Protein AF-A0A7Y4R5V4-F1 (afdb_monomer)

Sequence (139 aa):
DAVKNALKTSATEVKWEKHEAKGKAGKTHVRYVAVYTQEGVRVRSRFKEDGTAMSSSKYMGGQKLPAAIQTAATTKHPGAKLVIGEELTTKSGQVIYRVRLRNGGSKITILLDANGNEITRDKMTEEHKEGEEEEGDGN

Foldseek 3Di:
DLQVVLDDDPFPDWDKDWDWDQDPPRDIFIKIWTWGDDPNWTKIWIAGPNNHTQKMKTKDAQVPDPPQQNCLVCVVPPQWAWGMWIWMAGPVGFTKIWTWTDRDPDIDTFIAGPRSHTDDPVPDDPSRCVVPVPPPPPD

pLDDT: mean 87.4, std 13.05, range [26.38, 97.75]

Solvent-accessible surface area (backbone atoms only — not comparable to full-atom values): 7824 Å² total; per-residue (Å²): 109,60,42,69,70,52,60,87,70,88,58,86,63,68,49,79,44,82,45,79,46,76,45,81,96,75,43,74,47,56,37,35,34,41,36,31,55,55,98,91,28,50,33,39,41,32,23,39,76,82,21,49,70,38,25,37,37,43,48,42,50,25,89,72,46,57,67,55,45,47,50,40,52,38,70,76,37,70,89,37,44,65,55,36,25,31,45,36,32,28,68,88,65,53,53,37,34,42,38,34,31,32,49,86,93,44,78,45,78,49,38,23,39,84,80,27,49,78,49,54,80,83,74,47,52,67,56,50,52,73,57,52,80,79,70,71,80,83,124

Mean predicted aligned error: 5.77 Å

Radius of gyration: 15.93 Å; Cα contacts (8 Å, |Δi|>4): 268; chains: 1; bounding box: 36×38×41 Å

Nearest PDB structures (foldseek):
  4hbr-assembly4_D  TM=8.392E-01  e=2.419E-05  Bacteroides eggerthii DSM 20697
  3u1w-assembly2_C  TM=8.064E-01  e=1.739E-05  Parabacteroides distasonis ATCC 8503
  4k61-assembly2_B  TM=8.459E-01  e=8.577E-05  Bacteroides uniformis ATCC 8492
  4ipb-assembly2_B  TM=8.137E-01  e=8.577E-05  Bacteroides ovatus ATCC 8483
  5boi-assembly1_A  TM=3.129E-01  e=1.703E-01  Priestia megaterium QM B1551

Secondary structure (DSSP, 8-state):
-HHHHH-----S-EEEEEEEEE-GGGPEEEEEEEEEEETTEEEEEEEETT--EEEEEEEEEGGGS-HHHHHHHHHHSTTPEEEEEEEEEETT--EEEEEEEEETTEEEEEEEETTS-EE-GGGS-HHHHHHHTT-----

Structure (mmCIF, N/CA/C/O backbone):
data_AF-A0A7Y4R5V4-F1
#
_entry.id   AF-A0A7Y4R5V4-F1
#
loop_
_atom_site.group_PDB
_atom_site.id
_atom_site.type_symbol
_atom_site.label_atom_id
_atom_site.label_alt_id
_atom_site.label_comp_id
_atom_site.label_asym_id
_atom_site.label_entity_id
_atom_site.label_seq_id
_atom_site.pdbx_PDB_ins_code
_atom_site.Cartn_x
_atom_site.Cartn_y
_atom_site.Cartn_z
_atom_site.occupancy
_atom_site.B_iso_or_equiv
_atom_site.auth_seq_id
_atom_site.auth_comp_id
_atom_site.auth_asym_id
_atom_site.auth_atom_id
_atom_site.pdbx_PDB_model_num
ATOM 1 N N . ASP A 1 1 ? -13.283 -5.828 22.106 1.00 76.94 1 ASP A N 1
ATOM 2 C CA . ASP A 1 1 ? -12.301 -4.870 21.567 1.00 76.94 1 ASP A CA 1
ATOM 3 C C . ASP A 1 1 ? -12.820 -4.420 20.202 1.00 76.94 1 ASP A C 1
ATOM 5 O O . ASP A 1 1 ? -12.922 -5.252 19.304 1.00 76.94 1 ASP A O 1
ATOM 9 N N . ALA A 1 2 ? -13.310 -3.179 20.099 1.00 79.88 2 ALA A N 1
ATOM 10 C CA . ALA A 1 2 ? -14.055 -2.695 18.928 1.00 79.88 2 ALA A CA 1
ATOM 11 C C . ALA A 1 2 ? -13.227 -2.785 17.635 1.00 79.88 2 ALA A C 1
ATOM 13 O O . ALA A 1 2 ? -13.738 -3.210 16.601 1.00 79.88 2 ALA A O 1
ATOM 14 N N . VAL A 1 3 ? -11.926 -2.499 17.730 1.00 86.62 3 VAL A N 1
ATOM 15 C CA . VAL A 1 3 ? -10.976 -2.554 16.616 1.00 86.62 3 VAL A CA 1
ATOM 16 C C . VAL A 1 3 ? -10.780 -3.989 16.123 1.00 86.62 3 VAL A C 1
ATOM 18 O O . VAL A 1 3 ? -10.865 -4.254 14.924 1.00 86.62 3 VAL A O 1
ATOM 21 N N . LYS A 1 4 ? -10.583 -4.949 17.036 1.00 86.50 4 LYS A N 1
ATOM 22 C CA . LYS A 1 4 ? -10.408 -6.362 16.656 1.00 86.50 4 LYS A CA 1
ATOM 23 C C . LYS A 1 4 ? -11.655 -6.946 15.992 1.00 86.50 4 LYS A C 1
ATOM 25 O O . LYS A 1 4 ? -11.530 -7.727 15.056 1.00 86.50 4 LYS A O 1
ATOM 30 N N . ASN A 1 5 ? -12.842 -6.524 16.429 1.00 87.50 5 ASN A N 1
ATOM 31 C CA . ASN A 1 5 ? -14.122 -6.950 15.851 1.00 87.50 5 ASN A CA 1
ATOM 32 C C . ASN A 1 5 ? -14.423 -6.300 14.483 1.00 87.50 5 ASN A C 1
ATOM 34 O O . ASN A 1 5 ? -15.235 -6.825 13.707 1.00 87.50 5 ASN A O 1
ATOM 38 N N . ALA A 1 6 ? -13.792 -5.156 14.194 1.00 89.62 6 ALA A N 1
ATOM 39 C CA . ALA A 1 6 ? -13.933 -4.441 12.929 1.00 89.62 6 ALA A CA 1
ATOM 40 C C . ALA A 1 6 ? -13.170 -5.117 11.780 1.00 89.62 6 ALA A C 1
ATOM 42 O O . ALA A 1 6 ? -13.591 -5.017 10.627 1.00 89.62 6 ALA A O 1
ATOM 43 N N . LEU A 1 7 ? -12.088 -5.847 12.072 1.00 90.12 7 LEU A N 1
ATOM 44 C CA . LEU A 1 7 ? -11.342 -6.586 11.058 1.00 90.12 7 LEU A CA 1
ATOM 45 C C . LEU A 1 7 ? -12.185 -7.737 10.489 1.00 90.12 7 LEU A C 1
ATOM 47 O O . LEU A 1 7 ? -12.539 -8.683 11.190 1.00 90.12 7 LEU A O 1
ATOM 51 N N . LYS A 1 8 ? -12.478 -7.672 9.189 1.00 85.94 8 LYS A N 1
ATOM 52 C CA . LYS A 1 8 ? -13.151 -8.740 8.442 1.00 85.94 8 LYS A CA 1
ATOM 53 C C . LYS A 1 8 ? -12.116 -9.536 7.651 1.00 85.94 8 LYS A C 1
ATOM 55 O O . LYS A 1 8 ? -11.848 -9.232 6.496 1.00 85.94 8 LYS A O 1
ATOM 60 N N . THR A 1 9 ? -11.507 -10.529 8.294 1.00 85.94 9 THR A N 1
ATOM 61 C CA . THR A 1 9 ? -10.549 -11.445 7.659 1.00 85.94 9 THR A CA 1
ATOM 62 C C . THR A 1 9 ? -10.772 -12.873 8.139 1.00 85.94 9 THR A C 1
ATOM 64 O O . THR A 1 9 ? -11.209 -13.089 9.267 1.00 85.94 9 THR A O 1
ATOM 67 N N . SER A 1 10 ? -10.453 -13.848 7.290 1.00 85.31 10 SER A N 1
ATOM 68 C CA . SER A 1 10 ? -10.361 -15.262 7.669 1.00 85.31 10 SER A CA 1
ATOM 69 C C . SER A 1 10 ? -8.958 -15.654 8.149 1.00 85.31 10 SER A C 1
ATOM 71 O O . SER A 1 10 ? -8.723 -16.822 8.449 1.00 85.31 10 SER A O 1
ATOM 73 N N . ALA A 1 11 ? -8.006 -14.712 8.181 1.00 87.69 11 ALA A N 1
ATOM 74 C CA . ALA A 1 11 ? -6.651 -14.972 8.647 1.00 87.69 11 ALA A CA 1
ATOM 75 C C . ALA A 1 11 ? -6.639 -15.331 10.140 1.00 87.69 11 ALA A C 1
ATOM 77 O O . ALA A 1 11 ? -7.206 -14.624 10.971 1.00 87.69 11 ALA A O 1
ATOM 78 N N . THR A 1 12 ? -5.956 -16.423 10.474 1.00 80.62 12 THR A N 1
ATOM 79 C CA . THR A 1 12 ? -5.852 -16.940 11.845 1.00 80.62 12 THR A CA 1
ATOM 80 C C . THR A 1 12 ? -4.724 -16.284 12.640 1.00 80.62 12 THR A C 1
ATOM 82 O O . THR A 1 12 ? -4.794 -16.215 13.863 1.00 80.62 12 THR A O 1
ATOM 85 N N . GLU A 1 13 ? -3.701 -15.765 11.958 1.00 89.62 13 GLU A N 1
ATOM 86 C CA . GLU A 1 13 ? -2.546 -15.102 12.568 1.00 89.62 13 GLU A CA 1
ATOM 87 C C . GLU A 1 13 ? -2.557 -13.606 12.241 1.00 89.62 13 GLU A C 1
ATOM 89 O O . GLU A 1 13 ? -2.047 -13.158 11.211 1.00 89.62 13 GLU A O 1
ATOM 94 N N . 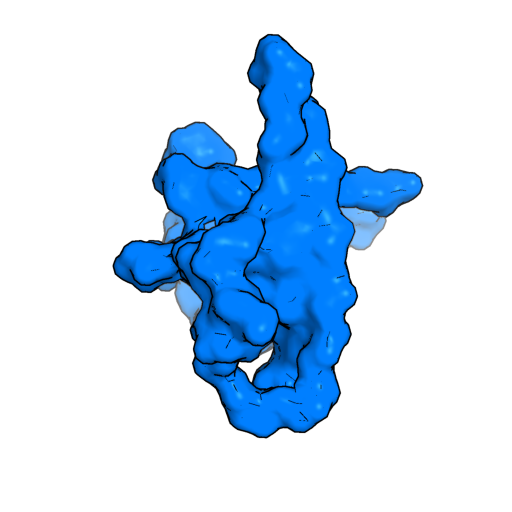VAL A 1 14 ? -3.170 -12.824 13.133 1.00 95.06 14 VAL A N 1
ATOM 95 C CA . VAL A 1 14 ? -3.224 -11.362 13.031 1.00 95.06 14 VAL A CA 1
ATOM 96 C C . VAL A 1 14 ? -2.333 -10.742 14.100 1.00 95.06 14 VAL A C 1
ATOM 98 O O . VAL A 1 14 ? -2.608 -10.845 15.297 1.00 95.06 14 VAL A O 1
ATOM 101 N N . LYS A 1 15 ? -1.288 -10.036 13.666 1.00 95.06 15 LYS A N 1
ATOM 102 C CA . LYS A 1 15 ? -0.469 -9.186 14.529 1.00 95.06 15 LYS A CA 1
ATOM 103 C C . LYS A 1 15 ? -1.067 -7.785 14.563 1.00 95.06 15 LYS A C 1
ATOM 105 O O . LYS A 1 15 ? -1.220 -7.151 13.525 1.00 95.06 15 LYS A O 1
ATOM 110 N N . TRP A 1 16 ? -1.356 -7.285 15.755 1.00 93.75 16 TRP A N 1
ATOM 111 C CA . TRP A 1 16 ? -1.828 -5.917 15.948 1.00 93.75 16 TRP A CA 1
ATOM 112 C C . TRP A 1 16 ? -0.673 -4.997 16.334 1.00 93.75 16 TRP A C 1
ATOM 114 O O . TRP A 1 16 ? 0.116 -5.321 17.219 1.00 93.75 16 TRP A O 1
ATOM 124 N N . GLU A 1 17 ? -0.589 -3.845 15.680 1.00 93.44 17 GLU A N 1
ATOM 125 C CA . GLU A 1 17 ? 0.354 -2.775 15.996 1.00 93.44 17 GLU A CA 1
ATOM 126 C C . GLU A 1 17 ? -0.438 -1.516 16.359 1.00 93.44 17 GLU A C 1
ATOM 128 O O . GLU A 1 17 ? -1.372 -1.143 15.646 1.00 93.44 17 GLU A O 1
ATOM 133 N N . LYS A 1 18 ? -0.087 -0.875 17.477 1.00 91.62 18 LYS A N 1
ATOM 134 C CA . LYS A 1 18 ? -0.636 0.423 17.879 1.00 91.62 18 LYS A CA 1
ATOM 135 C C . LYS A 1 18 ? 0.377 1.497 17.502 1.00 91.62 18 LYS A C 1
ATOM 137 O O . LYS A 1 18 ? 1.538 1.395 17.889 1.00 91.62 18 LYS A O 1
ATOM 142 N N . HIS A 1 19 ? -0.076 2.495 16.763 1.00 87.38 19 HIS A N 1
ATOM 143 C CA . HIS A 1 19 ? 0.715 3.638 16.329 1.00 87.38 19 HIS A CA 1
ATOM 144 C C . HIS A 1 19 ? 0.123 4.904 16.944 1.00 87.38 19 HIS A C 1
ATOM 146 O O . HIS A 1 19 ? -1.096 5.089 16.946 1.00 87.38 19 HIS A O 1
ATOM 152 N N . GLU A 1 20 ? 0.983 5.732 17.528 1.00 86.56 20 GLU A N 1
ATOM 153 C CA . GLU A 1 20 ? 0.600 6.983 18.176 1.00 86.56 20 GLU A CA 1
ATOM 154 C C . GLU A 1 20 ? 1.450 8.119 17.610 1.00 86.56 20 GLU A C 1
ATOM 156 O O . GLU A 1 20 ? 2.654 8.190 17.864 1.00 86.56 20 GLU A O 1
ATOM 161 N N . ALA A 1 21 ? 0.819 9.041 16.889 1.00 79.75 21 ALA A N 1
ATOM 162 C CA . ALA A 1 21 ? 1.475 10.242 16.393 1.00 79.75 21 ALA A CA 1
ATOM 163 C C . ALA A 1 21 ? 0.975 11.484 17.123 1.00 79.75 21 ALA A C 1
ATOM 165 O O . ALA A 1 21 ? -0.226 11.709 17.277 1.00 79.75 21 ALA A O 1
ATOM 166 N N . LYS A 1 22 ? 1.907 12.352 17.525 1.00 76.81 22 LYS A N 1
ATOM 167 C CA . LYS A 1 22 ? 1.578 13.703 17.988 1.00 76.81 22 LYS A CA 1
ATOM 168 C C . LYS A 1 22 ? 1.387 14.612 16.776 1.00 76.81 22 LYS A C 1
ATOM 170 O O . LYS A 1 22 ? 2.346 14.954 16.089 1.00 76.81 22 LYS A O 1
ATOM 175 N N . GLY A 1 23 ? 0.145 14.999 16.524 1.00 67.19 23 GLY A N 1
ATOM 176 C CA . GLY A 1 23 ? -0.234 15.981 15.519 1.00 67.19 23 GLY A CA 1
ATOM 177 C C . GLY A 1 23 ? 0.052 17.423 15.949 1.00 67.19 23 GLY A C 1
ATOM 178 O O . GLY A 1 23 ? 0.534 17.714 17.051 1.00 67.19 23 GLY A O 1
ATOM 179 N N . LYS A 1 24 ? -0.284 18.364 15.060 1.00 62.88 24 LYS A N 1
ATOM 180 C CA . LYS A 1 24 ? -0.183 19.806 15.336 1.00 62.88 24 LYS A CA 1
ATOM 181 C C . LYS A 1 24 ? -1.056 20.176 16.546 1.00 62.88 24 LYS A C 1
ATOM 183 O O . LYS A 1 24 ? -2.123 19.602 16.751 1.00 62.88 24 LYS A O 1
ATOM 188 N N . ALA A 1 25 ? -0.596 21.140 17.344 1.00 73.12 25 ALA A N 1
ATOM 189 C CA . ALA A 1 25 ? -1.230 21.565 18.600 1.00 73.12 25 ALA A CA 1
ATOM 190 C C . ALA A 1 25 ? -1.306 20.488 19.709 1.00 73.12 25 ALA A C 1
ATOM 192 O O . ALA A 1 25 ? -2.126 20.599 20.616 1.00 73.12 25 ALA A O 1
ATOM 193 N N . GLY A 1 26 ? -0.455 19.455 19.661 1.00 72.56 26 GLY A N 1
ATOM 194 C CA . GLY A 1 26 ? -0.324 18.475 20.748 1.00 72.56 26 GLY A CA 1
ATOM 195 C C . GLY A 1 26 ? -1.431 17.420 20.804 1.00 72.56 26 GLY A C 1
ATOM 196 O O . GLY A 1 26 ? -1.492 16.665 21.772 1.00 72.56 26 GLY A O 1
ATOM 197 N N . LYS A 1 27 ? -2.291 17.337 19.781 1.00 74.75 27 LYS A N 1
ATOM 198 C CA . LYS A 1 27 ? -3.290 16.267 19.671 1.00 74.75 27 LYS A CA 1
ATOM 199 C C . LYS A 1 27 ? -2.608 14.945 19.336 1.00 74.75 27 LYS A C 1
ATOM 201 O O . LYS A 1 27 ? -1.885 14.867 18.349 1.00 74.75 27 LYS A O 1
ATOM 206 N N . THR A 1 28 ? -2.860 13.906 20.123 1.00 80.31 28 THR A N 1
ATOM 207 C CA . THR A 1 28 ? -2.411 12.545 19.807 1.00 80.31 28 THR A CA 1
ATOM 208 C C . THR A 1 28 ? -3.421 11.872 18.885 1.00 80.31 28 THR A C 1
ATOM 210 O O . THR A 1 28 ? -4.615 11.848 19.179 1.00 80.31 28 THR A O 1
ATOM 213 N N . HIS A 1 29 ? -2.942 11.313 17.779 1.00 82.00 29 HIS A N 1
ATOM 214 C CA . HIS A 1 29 ? -3.704 10.453 16.885 1.00 82.00 29 HIS A CA 1
ATOM 215 C C . HIS A 1 29 ? -3.283 9.008 17.129 1.00 82.00 29 HIS A C 1
ATOM 217 O O . HIS A 1 29 ? -2.113 8.669 16.968 1.00 82.00 29 HIS A O 1
ATOM 223 N N . VAL A 1 30 ? -4.239 8.171 17.530 1.00 84.88 30 VAL A N 1
ATOM 224 C CA . VAL A 1 30 ? -4.033 6.734 17.722 1.00 84.88 30 VAL A CA 1
ATOM 225 C C . VAL A 1 30 ? -4.594 5.986 16.520 1.00 84.88 30 VAL A C 1
ATOM 227 O O . VAL A 1 30 ? -5.751 6.180 16.133 1.00 84.88 30 VAL A O 1
ATOM 230 N N . ARG A 1 31 ? -3.778 5.109 15.940 1.00 88.56 31 ARG A N 1
ATOM 231 C CA . ARG A 1 31 ? -4.153 4.213 14.846 1.00 88.56 31 ARG A CA 1
ATOM 232 C C . ARG A 1 31 ? -3.783 2.781 15.215 1.00 88.56 31 ARG A C 1
ATOM 234 O O . ARG A 1 31 ? -2.759 2.525 15.845 1.00 88.56 31 ARG A O 1
ATOM 241 N N . TYR A 1 32 ? -4.606 1.837 14.785 1.00 92.56 32 TYR A N 1
ATOM 242 C CA . TYR A 1 32 ? -4.328 0.412 14.904 1.00 92.56 32 TYR A CA 1
ATOM 243 C C . TYR A 1 32 ? -4.092 -0.185 13.526 1.00 92.56 32 TYR A C 1
ATOM 245 O O . TYR A 1 32 ? -4.824 0.101 12.580 1.00 92.56 32 TYR A O 1
ATOM 253 N N . VAL A 1 33 ? -3.087 -1.046 13.420 1.00 93.50 33 VAL A N 1
ATOM 254 C CA . VAL A 1 33 ? -2.745 -1.748 12.187 1.00 93.50 33 VAL A CA 1
ATOM 255 C C . VAL A 1 33 ? -2.823 -3.245 12.440 1.00 93.50 33 VAL A C 1
ATOM 257 O O . VAL A 1 33 ? -2.039 -3.798 13.209 1.00 93.50 33 VAL A O 1
ATOM 260 N N . ALA A 1 34 ? -3.768 -3.905 11.780 1.00 94.88 34 ALA A N 1
ATOM 261 C CA . ALA A 1 34 ? -3.802 -5.354 11.681 1.00 94.88 34 ALA A CA 1
ATOM 262 C C . ALA A 1 34 ? -2.865 -5.791 10.558 1.00 94.88 34 ALA A C 1
ATOM 264 O O . ALA A 1 34 ? -3.096 -5.467 9.395 1.00 94.88 34 ALA A O 1
ATOM 265 N N . VAL A 1 35 ? -1.827 -6.544 10.897 1.00 95.00 35 VAL A N 1
ATOM 266 C CA . VAL A 1 35 ? -0.893 -7.153 9.956 1.00 95.00 35 VAL A CA 1
ATOM 267 C C . VAL A 1 35 ? -1.165 -8.649 9.908 1.00 95.00 35 VAL A C 1
ATOM 269 O O . VAL A 1 35 ? -1.085 -9.329 10.929 1.00 95.00 35 VAL A O 1
ATOM 272 N N . TYR A 1 36 ? -1.468 -9.168 8.726 1.00 95.00 36 TYR A N 1
ATOM 273 C CA . TYR A 1 36 ? -1.772 -10.583 8.527 1.00 95.00 36 TYR A CA 1
ATOM 274 C C . TYR A 1 36 ? -1.380 -11.029 7.121 1.00 95.00 36 TYR A C 1
ATOM 276 O O . TYR A 1 36 ? -1.039 -10.215 6.259 1.00 95.00 36 TYR A O 1
ATOM 284 N N . THR A 1 37 ? -1.418 -12.337 6.896 1.00 93.00 37 THR A N 1
ATOM 285 C CA . THR A 1 37 ? -1.221 -12.928 5.574 1.00 93.00 37 THR A CA 1
ATOM 286 C C . THR A 1 37 ? -2.571 -13.354 5.019 1.00 93.00 37 THR A C 1
ATOM 288 O O . THR A 1 37 ? -3.304 -14.096 5.668 1.00 93.00 37 THR A O 1
ATOM 291 N N . GLN A 1 38 ? -2.890 -12.911 3.808 1.00 88.75 38 GLN A N 1
ATOM 292 C CA . GLN A 1 38 ? -4.063 -13.346 3.058 1.00 88.75 38 GLN A CA 1
ATOM 293 C C . GLN A 1 38 ? -3.596 -13.804 1.679 1.00 88.75 38 GLN A C 1
ATOM 295 O O . GLN A 1 38 ? -2.892 -13.069 0.988 1.00 88.75 38 GLN A O 1
ATOM 300 N N . GLU A 1 39 ? -3.926 -15.044 1.306 1.00 86.62 39 GLU A N 1
ATOM 301 C CA . GLU A 1 39 ? -3.523 -15.649 0.021 1.00 86.62 39 GLU A CA 1
ATOM 302 C C . GLU A 1 39 ? -1.997 -15.625 -0.221 1.00 86.62 39 GLU A C 1
ATOM 304 O O . GLU A 1 39 ? -1.520 -15.431 -1.338 1.00 86.62 39 GLU A O 1
ATOM 309 N N . GLY A 1 40 ? -1.200 -15.778 0.844 1.00 85.88 40 GLY A N 1
ATOM 310 C CA . GLY A 1 40 ? 0.267 -15.721 0.767 1.00 85.88 40 GLY A CA 1
ATOM 311 C C . GLY A 1 40 ? 0.836 -14.310 0.574 1.00 85.88 40 GLY A C 1
ATOM 312 O O . GLY A 1 40 ? 2.011 -14.156 0.241 1.00 85.88 40 GLY A O 1
ATOM 313 N N . VAL A 1 41 ? 0.016 -13.276 0.766 1.00 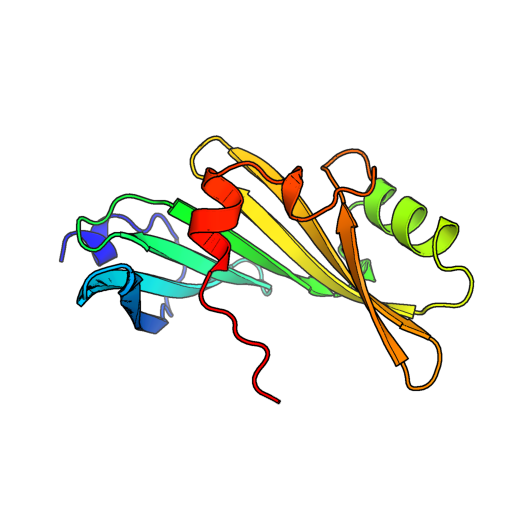90.56 41 VAL A N 1
ATOM 314 C CA . VAL A 1 41 ? 0.384 -11.870 0.596 1.00 90.56 41 VAL A CA 1
ATOM 315 C C . VAL A 1 41 ? 0.222 -11.137 1.923 1.00 90.56 41 VAL A C 1
ATOM 317 O O . VAL A 1 41 ? -0.780 -11.311 2.616 1.00 90.56 41 VAL A O 1
ATOM 320 N N . ARG A 1 42 ? 1.206 -10.311 2.296 1.00 93.00 42 ARG A N 1
ATOM 321 C CA . ARG A 1 42 ? 1.111 -9.498 3.514 1.00 93.00 42 ARG A CA 1
ATOM 322 C C . ARG A 1 42 ? 0.089 -8.389 3.297 1.00 93.00 42 ARG A C 1
ATOM 324 O O . ARG A 1 42 ? 0.239 -7.586 2.375 1.00 93.00 42 ARG A O 1
ATOM 331 N N . VAL A 1 43 ? -0.892 -8.320 4.185 1.00 94.62 43 VAL A N 1
ATOM 332 C CA . VAL A 1 43 ? -1.913 -7.276 4.228 1.00 94.62 43 VAL A CA 1
ATOM 333 C C . VAL A 1 43 ? -1.758 -6.468 5.512 1.00 94.62 43 VAL A C 1
ATOM 335 O O . VAL A 1 43 ? -1.444 -7.009 6.575 1.00 94.62 43 VAL A O 1
ATOM 338 N N . ARG A 1 44 ? -1.952 -5.155 5.404 1.00 94.75 44 ARG A N 1
ATOM 339 C CA . ARG A 1 44 ? -2.069 -4.232 6.531 1.00 94.75 44 ARG A CA 1
ATOM 340 C C . ARG A 1 44 ? -3.430 -3.557 6.464 1.00 94.75 44 ARG A C 1
ATOM 342 O O . ARG A 1 44 ? -3.671 -2.818 5.521 1.00 94.75 44 ARG A O 1
ATOM 349 N N . SER A 1 45 ? -4.301 -3.768 7.443 1.00 94.38 45 SER A N 1
ATOM 350 C CA . SER A 1 45 ? -5.571 -3.036 7.564 1.00 94.38 45 SER A CA 1
ATOM 351 C C . SER A 1 45 ? -5.459 -2.014 8.689 1.00 94.38 45 SER A C 1
ATOM 353 O O . SER A 1 45 ? -5.073 -2.364 9.802 1.00 94.38 45 SER A O 1
ATOM 355 N N . ARG A 1 46 ? -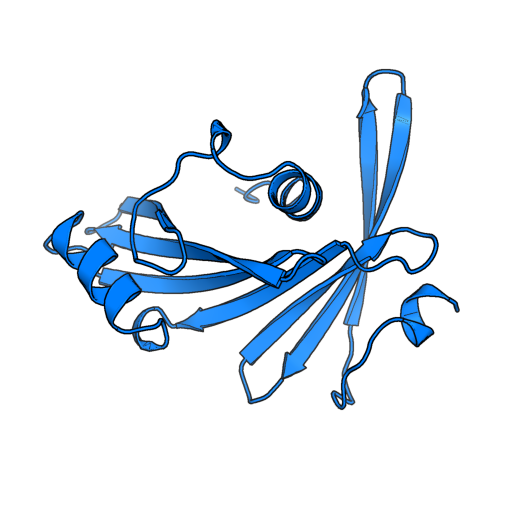5.764 -0.752 8.392 1.00 93.12 46 ARG A N 1
ATOM 356 C CA . ARG A 1 46 ? -5.605 0.387 9.298 1.00 93.12 46 ARG A CA 1
ATOM 357 C C . ARG A 1 46 ? -6.962 0.842 9.815 1.00 93.12 46 ARG A C 1
ATOM 359 O O . ARG A 1 46 ? -7.906 1.008 9.040 1.00 93.12 46 ARG A O 1
ATOM 366 N N . PHE A 1 47 ? -7.031 1.076 11.117 1.00 92.81 47 PHE A N 1
ATOM 367 C CA . PHE A 1 47 ? -8.238 1.463 11.832 1.00 92.81 47 PHE A CA 1
ATOM 368 C C . PHE A 1 47 ? -7.956 2.649 12.751 1.00 92.81 47 PHE A C 1
ATOM 370 O O . PHE A 1 47 ? -6.857 2.784 13.296 1.00 92.81 47 PHE A O 1
ATOM 377 N N . LYS A 1 48 ? -8.973 3.481 12.963 1.00 90.69 48 LYS A N 1
ATOM 378 C CA . LYS A 1 48 ? -8.997 4.448 14.064 1.00 90.69 48 LYS A CA 1
ATOM 379 C C . LYS A 1 48 ? -9.179 3.721 15.399 1.00 90.69 48 LYS A C 1
ATOM 381 O O . LYS A 1 48 ? -9.541 2.545 15.436 1.00 90.69 48 LYS A O 1
ATOM 386 N N . GLU A 1 49 ? -8.964 4.436 16.498 1.00 90.56 49 GLU A N 1
ATOM 387 C CA . GLU A 1 49 ? -9.166 3.912 17.855 1.00 90.56 49 GLU A CA 1
ATOM 388 C C . GLU A 1 49 ? -10.596 3.414 18.125 1.00 90.56 49 GLU A C 1
ATOM 390 O O . GLU A 1 49 ? -10.781 2.458 18.873 1.00 90.56 49 GLU A O 1
ATOM 395 N N . ASP A 1 50 ? -11.598 3.991 17.456 1.00 90.38 50 ASP A N 1
ATOM 396 C CA . ASP A 1 50 ? -13.003 3.573 17.549 1.00 90.38 50 ASP A CA 1
ATOM 397 C C . ASP A 1 50 ? -13.345 2.321 16.710 1.00 90.38 50 ASP A C 1
ATOM 399 O O . ASP A 1 50 ? -14.478 1.844 16.738 1.00 90.38 50 ASP A O 1
ATOM 403 N N . GLY A 1 51 ? -12.376 1.765 15.972 1.00 90.94 51 GLY A N 1
ATOM 404 C CA . GLY A 1 51 ? -12.571 0.632 15.066 1.00 90.94 51 GLY A CA 1
ATOM 405 C C . GLY A 1 51 ? -13.009 1.013 13.650 1.00 90.94 51 GLY A C 1
ATOM 406 O O . GLY 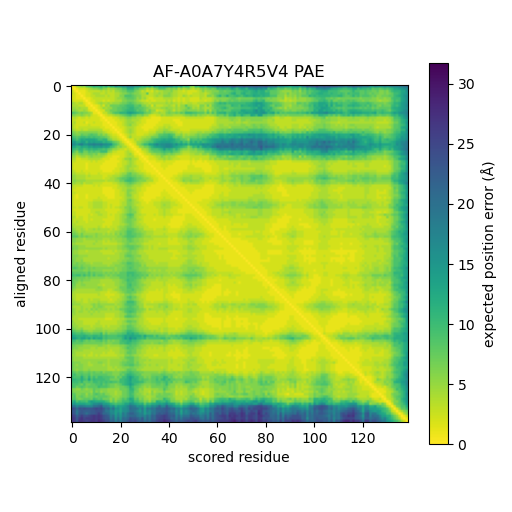A 1 51 ? -13.190 0.127 12.816 1.00 90.94 51 GLY A O 1
ATOM 407 N N . THR A 1 52 ? -13.136 2.302 13.326 1.00 91.44 52 THR A N 1
ATOM 408 C CA . THR A 1 52 ? -13.438 2.756 11.962 1.00 91.44 52 THR A CA 1
ATOM 409 C C . THR A 1 52 ? -12.308 2.373 11.009 1.00 91.44 52 THR A C 1
ATOM 411 O O . THR A 1 52 ? -11.158 2.773 11.209 1.00 91.44 52 THR A O 1
ATOM 414 N N . ALA A 1 53 ? -12.633 1.640 9.941 1.00 91.56 53 ALA A N 1
ATOM 415 C CA . ALA A 1 53 ? -11.686 1.311 8.880 1.00 91.56 53 ALA A CA 1
ATOM 416 C C . ALA A 1 53 ? -11.232 2.576 8.133 1.00 91.56 53 ALA A C 1
ATOM 418 O O . ALA A 1 53 ? -12.042 3.439 7.789 1.00 91.56 53 ALA A O 1
ATOM 419 N N . MET A 1 54 ? -9.930 2.679 7.879 1.00 90.56 54 MET A N 1
ATOM 420 C CA . MET A 1 54 ? -9.327 3.809 7.168 1.00 90.56 54 MET A CA 1
ATOM 421 C C . MET A 1 54 ? -8.844 3.392 5.786 1.00 90.56 54 MET A C 1
ATOM 423 O O . MET A 1 54 ? -9.274 3.941 4.773 1.00 90.56 54 MET A O 1
ATOM 427 N N . SER A 1 55 ? -7.958 2.403 5.754 1.00 91.69 55 SER A N 1
ATOM 428 C CA . SER A 1 55 ? -7.370 1.888 4.527 1.00 91.69 55 SER A CA 1
ATOM 429 C C . SER A 1 55 ? -6.841 0.476 4.730 1.00 91.69 55 SER A C 1
ATOM 431 O O . SER A 1 55 ? -6.648 0.011 5.857 1.00 91.69 55 SER A O 1
ATOM 433 N N . SER A 1 56 ? -6.563 -0.203 3.629 1.00 93.44 56 SER A N 1
ATOM 434 C CA . SER A 1 56 ? -5.768 -1.422 3.618 1.00 93.44 56 SER A CA 1
ATOM 435 C C . SER A 1 56 ? -4.638 -1.310 2.613 1.00 93.44 56 SER A C 1
ATOM 437 O O . SER A 1 56 ? -4.776 -0.618 1.608 1.00 93.44 56 SER A O 1
ATOM 439 N N . SER A 1 57 ? -3.534 -2.010 2.862 1.00 94.06 57 SER A N 1
ATOM 440 C CA . SER A 1 57 ? -2.516 -2.219 1.846 1.00 94.06 57 SER A CA 1
ATOM 441 C C . SER A 1 57 ? -2.107 -3.676 1.691 1.00 94.06 57 SER A C 1
ATOM 443 O O . SER A 1 57 ? -1.951 -4.398 2.678 1.00 94.06 57 SER A O 1
ATOM 445 N N . LYS A 1 58 ? -1.955 -4.114 0.438 1.00 94.94 58 LYS A N 1
ATOM 446 C CA . LYS A 1 58 ? -1.546 -5.470 0.051 1.00 94.94 58 LYS A CA 1
ATOM 447 C C . LYS A 1 58 ? -0.170 -5.397 -0.611 1.00 94.94 58 LYS A C 1
ATOM 449 O O . LYS A 1 58 ? -0.015 -4.764 -1.651 1.00 94.94 58 LYS A O 1
ATOM 454 N N . TYR A 1 59 ? 0.832 -6.042 -0.015 1.00 94.50 59 TYR A N 1
ATOM 455 C CA . TYR A 1 59 ? 2.220 -6.007 -0.492 1.00 94.50 59 TYR A CA 1
ATOM 456 C C . TYR A 1 59 ? 2.536 -7.205 -1.365 1.00 94.50 59 TYR A C 1
ATOM 458 O O . TYR A 1 59 ? 2.536 -8.334 -0.889 1.00 94.50 59 TYR A O 1
ATOM 466 N N . MET A 1 60 ? 2.923 -6.968 -2.607 1.00 94.12 60 MET A N 1
ATOM 467 C CA . MET A 1 60 ? 3.214 -8.011 -3.580 1.00 94.12 60 MET A CA 1
ATOM 468 C C . MET A 1 60 ? 4.561 -7.783 -4.271 1.00 94.12 60 MET A C 1
ATOM 470 O O . MET A 1 60 ? 5.125 -6.689 -4.258 1.00 94.12 60 MET A O 1
ATOM 474 N N . GLY A 1 61 ? 5.109 -8.833 -4.882 1.00 94.62 61 GLY A N 1
ATOM 475 C CA . GLY A 1 61 ? 6.252 -8.668 -5.780 1.00 94.62 61 GLY A CA 1
ATOM 476 C C . GLY A 1 61 ? 5.840 -7.842 -6.997 1.00 94.62 61 GLY A C 1
ATOM 477 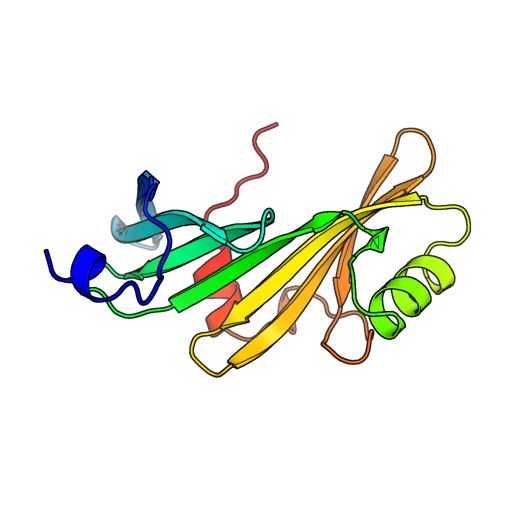O O . GLY A 1 61 ? 4.705 -7.955 -7.450 1.00 94.62 61 GLY A O 1
ATOM 478 N N . GLY A 1 62 ? 6.753 -7.045 -7.556 1.00 92.25 62 GLY A N 1
ATOM 479 C CA . GLY A 1 62 ? 6.431 -6.165 -8.689 1.00 92.25 62 GLY A CA 1
ATOM 480 C C . GLY A 1 62 ? 5.806 -6.882 -9.900 1.00 92.25 62 GLY A C 1
ATOM 481 O O . GLY A 1 62 ? 4.941 -6.328 -10.562 1.00 92.25 62 GLY A O 1
ATOM 482 N N . GLN A 1 63 ? 6.168 -8.149 -10.124 1.00 92.00 63 GLN A N 1
ATOM 483 C CA . GLN A 1 63 ? 5.617 -9.011 -11.185 1.00 92.00 63 GLN A CA 1
ATOM 484 C C . GLN A 1 63 ? 4.159 -9.453 -10.945 1.00 92.00 63 GLN A C 1
ATOM 486 O O . GLN A 1 63 ? 3.521 -9.988 -11.845 1.00 92.00 63 GLN A O 1
ATOM 491 N N . LYS A 1 64 ? 3.633 -9.269 -9.727 1.00 94.38 64 LYS A N 1
ATOM 492 C CA . LYS A 1 64 ? 2.247 -9.593 -9.351 1.00 94.38 64 LYS A CA 1
ATOM 493 C C . LYS A 1 64 ? 1.305 -8.386 -9.435 1.00 94.38 64 LYS A C 1
ATOM 495 O O . LYS A 1 64 ? 0.124 -8.533 -9.141 1.00 94.38 64 LYS A O 1
ATOM 500 N N . LEU A 1 65 ? 1.815 -7.207 -9.798 1.00 95.00 65 LEU A N 1
ATOM 501 C CA . LEU A 1 65 ? 0.983 -6.028 -10.040 1.00 95.00 65 LEU A CA 1
ATOM 502 C C . LEU A 1 65 ? 0.083 -6.235 -11.272 1.00 95.00 65 LEU A C 1
ATOM 504 O O . LEU A 1 65 ? 0.431 -7.033 -12.146 1.00 95.00 65 LEU A O 1
ATOM 508 N N . PRO A 1 66 ? -1.031 -5.498 -11.410 1.00 96.25 66 PRO A N 1
ATOM 509 C CA . PRO A 1 66 ? -1.825 -5.538 -12.634 1.00 96.25 66 PRO A CA 1
ATOM 510 C C . PRO A 1 66 ? -0.992 -5.153 -13.865 1.00 96.25 66 PRO A C 1
ATOM 512 O O . PRO A 1 66 ? -0.108 -4.298 -13.782 1.00 96.25 66 PRO A O 1
ATOM 515 N N . ALA A 1 67 ? -1.291 -5.756 -15.019 1.00 95.69 67 ALA A N 1
ATOM 516 C CA . ALA A 1 67 ? -0.511 -5.565 -16.245 1.00 95.69 67 ALA A CA 1
ATOM 517 C C . ALA A 1 67 ? -0.372 -4.083 -16.637 1.00 95.69 67 ALA A C 1
ATOM 519 O O . ALA A 1 67 ? 0.731 -3.637 -16.937 1.00 95.69 67 ALA A O 1
ATOM 520 N N . ALA A 1 68 ?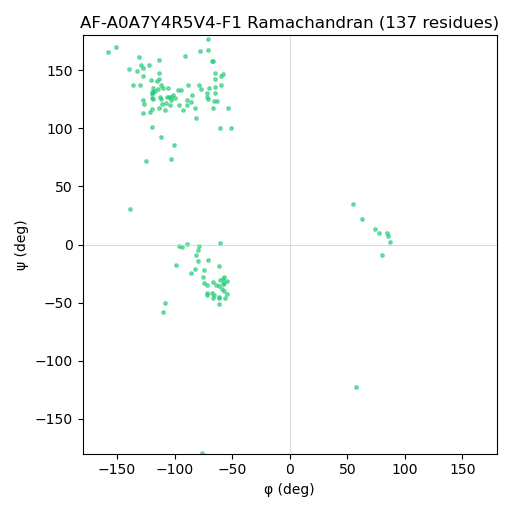 -1.452 -3.298 -16.533 1.00 96.06 68 ALA A N 1
ATOM 521 C CA . ALA A 1 68 ? -1.434 -1.860 -16.813 1.00 96.06 68 ALA A CA 1
ATOM 522 C C . ALA A 1 68 ? -0.413 -1.097 -15.947 1.00 96.06 68 ALA A C 1
ATOM 524 O O . ALA A 1 68 ? 0.309 -0.236 -16.444 1.00 96.06 68 ALA A O 1
ATOM 525 N N . ILE A 1 69 ? -0.293 -1.466 -14.669 1.00 97.75 69 ILE A N 1
ATOM 526 C CA . ILE A 1 69 ? 0.644 -0.859 -13.717 1.00 97.75 69 ILE A CA 1
ATOM 527 C C . ILE A 1 69 ? 2.082 -1.268 -14.042 1.00 97.75 69 ILE A C 1
ATOM 529 O O . ILE A 1 69 ? 2.986 -0.432 -14.015 1.00 97.75 69 ILE A O 1
ATOM 533 N N . GLN A 1 70 ? 2.302 -2.540 -14.395 1.00 96.62 70 GLN A N 1
ATOM 534 C CA . GLN A 1 70 ? 3.617 -3.022 -14.827 1.00 96.62 70 GLN A CA 1
ATOM 535 C C . GLN A 1 70 ? 4.088 -2.300 -16.096 1.00 96.62 70 GLN A C 1
ATOM 537 O O . GLN A 1 70 ? 5.227 -1.828 -16.153 1.00 96.62 70 GLN A O 1
ATOM 542 N N . THR A 1 71 ? 3.208 -2.166 -17.091 1.00 95.81 71 THR A N 1
ATOM 543 C CA . THR A 1 71 ? 3.485 -1.432 -18.329 1.00 95.81 71 THR A CA 1
ATOM 544 C C . THR A 1 71 ? 3.774 0.034 -18.034 1.00 95.81 71 THR A C 1
ATOM 546 O O . THR A 1 71 ? 4.833 0.522 -18.412 1.00 95.81 71 THR A O 1
ATOM 549 N N . ALA A 1 72 ? 2.913 0.725 -17.284 1.00 96.94 72 ALA A N 1
ATOM 550 C CA . ALA A 1 72 ? 3.124 2.131 -16.947 1.00 96.94 72 ALA A CA 1
ATOM 551 C C . ALA A 1 72 ? 4.473 2.374 -16.249 1.00 96.94 72 ALA A C 1
ATOM 553 O O . ALA A 1 72 ? 5.220 3.279 -16.627 1.00 96.94 72 ALA A O 1
ATOM 554 N N . ALA A 1 73 ? 4.817 1.536 -15.267 1.00 95.75 73 ALA A N 1
ATOM 555 C CA . ALA A 1 73 ? 6.064 1.651 -14.520 1.00 95.75 73 ALA A CA 1
ATOM 556 C C . ALA A 1 73 ? 7.305 1.397 -15.398 1.00 95.75 73 ALA A C 1
ATOM 558 O O . ALA A 1 73 ? 8.282 2.143 -15.309 1.00 95.75 73 ALA A O 1
ATOM 559 N N . THR A 1 74 ? 7.271 0.377 -16.263 1.00 94.00 74 THR A N 1
ATOM 560 C CA . THR A 1 74 ? 8.399 0.042 -17.156 1.00 94.00 74 THR A CA 1
ATOM 561 C C . THR A 1 74 ? 8.551 1.015 -18.322 1.00 94.00 74 THR A C 1
ATOM 563 O O . THR A 1 74 ? 9.677 1.303 -18.718 1.00 94.00 74 THR A O 1
ATOM 566 N N . THR A 1 75 ? 7.455 1.574 -18.841 1.00 95.62 75 THR A N 1
ATOM 567 C CA . THR A 1 75 ? 7.492 2.617 -19.876 1.00 95.62 75 THR A CA 1
ATOM 568 C C . THR A 1 75 ? 8.069 3.924 -19.337 1.00 95.62 75 THR A C 1
ATOM 570 O O . THR A 1 75 ? 8.871 4.558 -20.017 1.00 95.62 75 THR A O 1
ATOM 573 N N . LYS A 1 76 ? 7.699 4.328 -18.114 1.00 94.12 76 LYS A N 1
ATOM 574 C CA . LYS A 1 76 ? 8.223 5.550 -17.478 1.00 94.12 76 LYS A CA 1
ATOM 575 C C . LYS A 1 76 ? 9.679 5.416 -17.038 1.00 94.12 76 LYS A C 1
ATOM 577 O O . LYS A 1 76 ? 10.432 6.385 -17.101 1.00 94.12 76 LYS A O 1
ATOM 582 N N . HIS A 1 77 ? 10.077 4.225 -16.598 1.00 93.56 77 HIS A N 1
ATOM 583 C CA . HIS A 1 77 ? 11.432 3.942 -16.132 1.00 93.56 77 HIS A CA 1
ATOM 584 C C . HIS A 1 77 ? 12.032 2.757 -16.898 1.00 93.56 77 HIS A C 1
ATOM 586 O O . HIS A 1 77 ? 12.195 1.669 -16.331 1.00 93.56 77 HIS A O 1
ATOM 592 N N . PRO A 1 78 ? 12.376 2.947 -18.185 1.00 94.06 78 PRO A N 1
ATOM 593 C CA . PRO A 1 78 ? 12.962 1.886 -18.992 1.00 94.06 78 PRO A CA 1
ATOM 594 C C . PRO A 1 78 ? 14.278 1.405 -18.371 1.00 94.06 78 PRO A C 1
ATOM 596 O O . PRO A 1 78 ? 15.091 2.194 -17.891 1.00 94.06 78 PRO A O 1
ATOM 599 N N . GLY A 1 79 ? 14.473 0.085 -18.345 1.00 91.50 79 GLY A N 1
ATOM 600 C CA . GLY A 1 79 ? 15.641 -0.555 -17.729 1.00 91.50 79 GLY A CA 1
ATOM 601 C C . GLY A 1 79 ? 15.569 -0.707 -16.204 1.00 91.50 79 GLY A C 1
ATOM 602 O O . GLY A 1 79 ? 16.384 -1.431 -15.631 1.00 91.50 79 GLY A O 1
ATOM 603 N N . ALA A 1 80 ? 14.584 -0.104 -15.532 1.00 95.12 80 ALA A N 1
ATOM 604 C CA . ALA A 1 80 ? 14.381 -0.318 -14.106 1.00 95.12 80 ALA A CA 1
ATOM 605 C C . ALA A 1 80 ? 13.660 -1.651 -13.839 1.00 95.12 80 ALA A C 1
ATOM 607 O O . ALA A 1 80 ? 12.673 -2.007 -14.483 1.00 95.12 80 ALA A O 1
ATOM 608 N N . LYS A 1 81 ? 14.125 -2.390 -12.830 1.00 95.00 81 LYS A N 1
ATOM 609 C CA . LYS A 1 81 ? 13.499 -3.628 -12.363 1.00 95.00 81 LYS A CA 1
ATOM 610 C C . LYS A 1 81 ? 12.397 -3.309 -11.360 1.00 95.00 81 LYS A C 1
ATOM 612 O O . LYS A 1 81 ? 12.682 -2.751 -10.301 1.00 95.00 81 LYS A O 1
ATOM 617 N N . LEU A 1 82 ? 11.165 -3.736 -11.628 1.00 95.56 82 LEU A N 1
ATOM 618 C CA . LEU A 1 82 ? 10.098 -3.708 -10.626 1.00 95.56 82 LEU A CA 1
ATOM 619 C C . LEU A 1 82 ? 10.432 -4.688 -9.496 1.00 95.56 82 LEU A C 1
ATOM 621 O O . LEU A 1 82 ? 10.641 -5.878 -9.742 1.00 95.56 82 LEU A O 1
ATOM 625 N N . VAL A 1 83 ? 10.479 -4.193 -8.257 1.00 95.38 83 VAL A N 1
ATOM 626 C CA . VAL A 1 83 ? 10.823 -5.014 -7.087 1.00 95.38 83 VAL A CA 1
ATOM 627 C C . VAL A 1 83 ? 9.619 -5.274 -6.194 1.00 95.38 83 VAL A C 1
ATOM 629 O O . VAL A 1 83 ? 9.342 -6.427 -5.871 1.00 95.38 83 VAL A O 1
ATOM 632 N N . ILE A 1 84 ? 8.875 -4.232 -5.826 1.00 94.94 84 ILE A N 1
ATOM 633 C CA . ILE A 1 84 ? 7.762 -4.320 -4.875 1.00 94.94 84 ILE A CA 1
ATOM 634 C C . ILE A 1 84 ? 6.592 -3.508 -5.421 1.00 94.94 84 ILE A C 1
ATOM 636 O O . ILE A 1 84 ? 6.783 -2.397 -5.912 1.00 94.94 84 ILE A O 1
ATOM 640 N N . GLY A 1 85 ? 5.398 -4.073 -5.310 1.00 95.69 85 GLY A N 1
ATOM 641 C CA . GLY A 1 85 ? 4.134 -3.377 -5.469 1.00 95.69 85 GLY A CA 1
ATOM 642 C C . GLY A 1 85 ? 3.384 -3.345 -4.144 1.00 95.69 85 GLY A C 1
ATOM 643 O O . GLY A 1 85 ? 3.401 -4.314 -3.388 1.00 95.69 85 GLY A O 1
ATOM 644 N N . GLU A 1 86 ? 2.721 -2.239 -3.868 1.00 96.00 86 GLU A N 1
ATOM 645 C CA . GLU A 1 86 ? 1.757 -2.111 -2.786 1.00 96.00 86 GLU A CA 1
ATOM 646 C C . GLU A 1 86 ? 0.465 -1.569 -3.398 1.00 96.00 86 GLU A C 1
ATOM 648 O O . GLU A 1 86 ? 0.474 -0.513 -4.024 1.00 96.00 86 GLU A O 1
ATOM 653 N N . GLU A 1 87 ? -0.625 -2.318 -3.266 1.00 95.81 87 GLU A N 1
ATOM 654 C CA . GLU A 1 87 ? -1.969 -1.832 -3.581 1.00 95.81 87 GLU A CA 1
ATOM 655 C C . GLU A 1 87 ? -2.531 -1.201 -2.314 1.00 95.81 87 GLU A C 1
ATOM 657 O O . GLU A 1 87 ? -2.612 -1.883 -1.292 1.00 95.81 87 GLU A O 1
ATOM 662 N N . LEU A 1 88 ? -2.869 0.084 -2.364 1.00 93.94 88 LEU A N 1
ATOM 663 C CA . LEU A 1 88 ? -3.491 0.811 -1.268 1.00 93.94 88 LEU A CA 1
ATOM 664 C C . LEU A 1 88 ? -4.953 1.053 -1.620 1.00 93.94 88 LEU A C 1
ATOM 666 O O . LEU A 1 88 ? -5.251 1.614 -2.671 1.00 93.94 88 LEU A O 1
ATOM 670 N N . THR A 1 89 ? -5.847 0.656 -0.722 1.00 93.81 89 THR A N 1
ATOM 671 C CA . THR A 1 89 ? -7.293 0.827 -0.866 1.00 93.81 89 THR A CA 1
ATOM 672 C C . THR A 1 89 ? -7.811 1.679 0.281 1.00 93.81 89 THR A C 1
ATOM 674 O O . THR A 1 89 ? -7.567 1.362 1.448 1.00 93.81 89 THR A O 1
ATOM 677 N N . THR A 1 90 ? -8.528 2.757 -0.018 1.00 90.94 90 THR A N 1
ATOM 678 C CA . THR A 1 90 ? -9.215 3.572 0.996 1.00 90.94 90 THR A CA 1
ATOM 679 C C . THR A 1 90 ? -10.510 2.907 1.453 1.00 90.94 90 THR A C 1
ATOM 681 O O . THR A 1 90 ? -11.039 2.010 0.796 1.00 90.94 90 THR A O 1
ATOM 684 N N . LYS A 1 91 ? -11.093 3.389 2.554 1.00 87.12 91 LYS A N 1
ATOM 685 C CA . LYS A 1 91 ? -12.441 2.982 2.992 1.00 87.12 91 LYS A CA 1
ATOM 686 C C . LYS A 1 91 ? -13.532 3.225 1.933 1.00 87.12 91 LYS A C 1
ATOM 688 O O . LYS A 1 91 ? -14.519 2.499 1.921 1.00 87.12 91 LYS A O 1
ATOM 693 N N . SER A 1 92 ? -13.360 4.218 1.053 1.00 88.81 92 SER A N 1
ATOM 694 C CA . SER A 1 92 ? -14.262 4.501 -0.074 1.00 88.81 92 SER A CA 1
ATOM 695 C C . SER A 1 92 ? -14.048 3.581 -1.283 1.00 88.81 92 SER A C 1
ATOM 697 O O . SER A 1 92 ? -14.813 3.652 -2.242 1.00 88.81 92 SER A O 1
ATOM 699 N N . GLY A 1 93 ? -13.036 2.707 -1.245 1.00 89.31 93 GLY A N 1
ATOM 700 C CA . GLY A 1 93 ? -12.716 1.767 -2.320 1.00 89.31 93 GLY A CA 1
ATOM 701 C C . GLY A 1 93 ? -11.826 2.347 -3.419 1.00 89.31 93 GLY A C 1
ATOM 702 O O . GLY A 1 93 ? -11.603 1.686 -4.431 1.00 89.31 93 GLY A O 1
ATOM 703 N N . GLN A 1 94 ? -11.296 3.560 -3.245 1.00 90.94 94 GLN A N 1
ATOM 704 C CA . GLN A 1 94 ? -10.331 4.116 -4.184 1.00 90.94 94 GLN A CA 1
ATOM 705 C C . GLN A 1 94 ? -9.004 3.364 -4.066 1.00 90.94 94 GLN A C 1
ATOM 707 O O . GLN A 1 94 ? -8.527 3.116 -2.958 1.00 90.94 94 GLN A O 1
ATOM 712 N N . VAL A 1 95 ? -8.420 3.019 -5.215 1.00 94.44 95 VAL A N 1
ATOM 713 C CA . VAL A 1 95 ? -7.176 2.254 -5.303 1.00 94.44 95 VAL A CA 1
ATOM 714 C C . VAL A 1 95 ? -6.067 3.096 -5.914 1.00 94.44 95 VAL A C 1
ATOM 716 O O . VAL A 1 95 ? -6.251 3.717 -6.965 1.00 9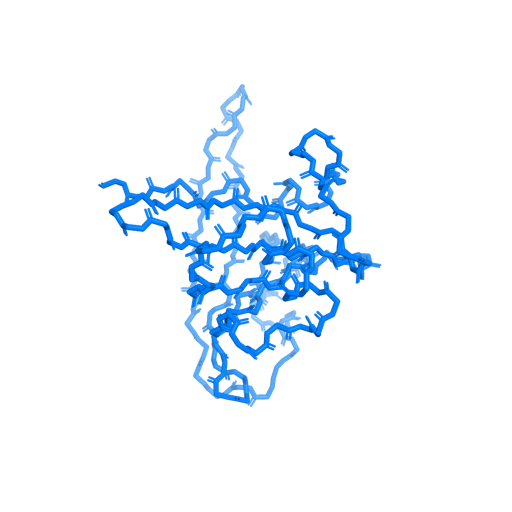4.44 95 VAL A O 1
ATOM 719 N N . ILE A 1 96 ? -4.899 3.049 -5.283 1.00 95.38 96 ILE A N 1
ATOM 720 C CA . ILE A 1 96 ? -3.632 3.490 -5.866 1.00 95.38 96 ILE A CA 1
ATOM 721 C C . ILE A 1 96 ? -2.585 2.393 -5.696 1.00 95.38 96 ILE A C 1
ATOM 723 O O . ILE A 1 96 ? -2.621 1.597 -4.757 1.00 95.38 96 ILE A O 1
ATOM 727 N N . TYR A 1 97 ? -1.607 2.392 -6.586 1.00 95.94 97 TYR A N 1
ATOM 728 C CA . TYR 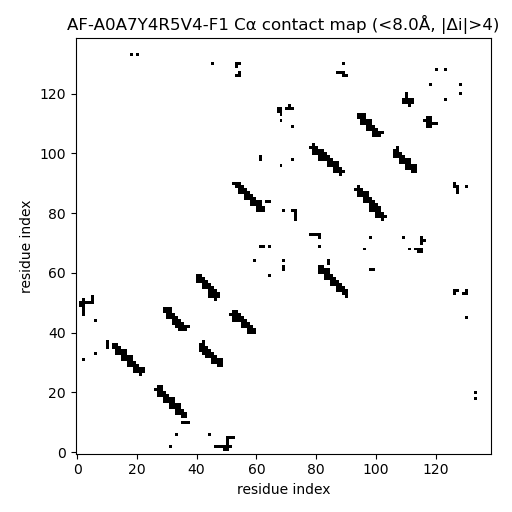A 1 97 ? -0.472 1.493 -6.551 1.00 95.94 97 TYR A CA 1
ATOM 729 C C . TYR A 1 97 ? 0.790 2.270 -6.228 1.00 95.94 97 TYR A C 1
ATOM 731 O O . TYR A 1 97 ? 1.206 3.146 -6.983 1.00 95.94 97 TYR A O 1
ATOM 739 N N . ARG A 1 98 ? 1.454 1.903 -5.138 1.00 95.56 98 ARG A N 1
ATOM 740 C CA . ARG A 1 98 ? 2.818 2.339 -4.868 1.00 95.56 98 ARG A CA 1
ATOM 741 C C . ARG A 1 98 ? 3.780 1.298 -5.415 1.00 95.56 98 ARG A C 1
ATOM 743 O O . ARG A 1 98 ? 3.823 0.158 -4.954 1.00 95.56 98 ARG A O 1
ATOM 750 N N . VAL A 1 99 ? 4.571 1.693 -6.403 1.00 96.75 99 VAL A N 1
ATOM 751 C CA . VAL A 1 99 ? 5.508 0.804 -7.090 1.00 96.75 99 VAL A CA 1
ATOM 752 C C . VAL A 1 99 ? 6.926 1.215 -6.747 1.00 96.75 99 VAL A C 1
ATOM 754 O O . VAL A 1 99 ? 7.318 2.362 -6.943 1.00 96.75 99 VAL A O 1
ATOM 757 N N . ARG A 1 100 ? 7.711 0.260 -6.250 1.00 96.25 100 ARG A N 1
ATOM 758 C CA . ARG A 1 100 ? 9.146 0.424 -6.030 1.00 96.25 100 ARG A CA 1
ATOM 759 C C . ARG A 1 100 ? 9.901 -0.286 -7.143 1.00 96.25 100 ARG A C 1
ATOM 761 O O . ARG A 1 100 ? 9.733 -1.492 -7.355 1.00 96.25 100 ARG A O 1
ATOM 768 N N . LEU A 1 101 ? 10.765 0.457 -7.818 1.00 96.12 101 LEU A N 1
ATOM 769 C CA . LEU A 1 101 ? 11.679 -0.024 -8.841 1.00 96.12 101 LEU A CA 1
ATOM 770 C C . LEU A 1 101 ? 13.129 0.117 -8.370 1.00 96.12 101 LEU A C 1
ATOM 772 O O . LEU A 1 101 ? 13.447 0.917 -7.487 1.00 96.12 101 LEU A O 1
ATOM 776 N N . ARG A 1 102 ? 14.024 -0.658 -8.979 1.00 95.12 102 ARG A N 1
ATOM 777 C CA . ARG A 1 102 ? 15.472 -0.477 -8.872 1.00 95.12 102 ARG A CA 1
ATOM 778 C C . ARG A 1 102 ? 16.069 -0.208 -10.240 1.00 95.12 102 ARG A C 1
ATOM 780 O O . ARG A 1 102 ? 15.853 -0.995 -11.156 1.00 95.12 102 ARG A O 1
ATOM 787 N N . ASN A 1 103 ? 16.861 0.848 -10.348 1.00 93.00 103 ASN A N 1
ATOM 788 C CA . ASN A 1 103 ? 17.691 1.113 -11.516 1.00 93.00 103 ASN A CA 1
ATOM 789 C C . ASN A 1 103 ? 19.154 1.148 -11.059 1.00 93.00 103 ASN A C 1
ATOM 791 O O . ASN A 1 103 ? 19.584 2.100 -10.406 1.00 93.00 103 ASN A O 1
ATOM 795 N N . GLY A 1 104 ? 19.880 0.053 -11.291 1.00 89.88 104 GLY A N 1
ATOM 796 C CA . GLY A 1 104 ? 21.187 -0.168 -10.670 1.00 89.88 104 GLY A CA 1
ATOM 797 C C . GLY A 1 104 ? 21.104 -0.134 -9.136 1.00 89.88 104 GLY A C 1
ATOM 798 O O . GLY A 1 104 ? 20.345 -0.894 -8.529 1.00 89.88 104 GLY A O 1
ATOM 799 N N . GLY A 1 105 ? 21.883 0.756 -8.512 1.00 89.69 105 GLY A N 1
ATOM 800 C CA . GLY A 1 105 ? 21.893 0.970 -7.059 1.00 89.69 105 GLY A CA 1
ATOM 801 C C . GLY A 1 105 ? 20.750 1.845 -6.526 1.00 89.69 105 GLY A C 1
ATOM 802 O O . GLY A 1 105 ? 20.501 1.849 -5.322 1.00 89.69 105 GLY A O 1
ATOM 803 N N . SER A 1 106 ? 20.032 2.557 -7.399 1.00 92.44 106 SER A N 1
ATOM 804 C CA . SER A 1 106 ? 19.017 3.535 -6.998 1.00 92.44 106 SER A CA 1
ATOM 805 C C . SER A 1 106 ? 17.643 2.891 -6.825 1.00 92.44 106 SER A C 1
ATOM 807 O O . SER A 1 106 ? 17.210 2.086 -7.654 1.00 92.44 106 SER A O 1
ATOM 809 N N . LYS A 1 107 ? 16.929 3.277 -5.761 1.00 94.00 107 LYS A N 1
ATOM 810 C CA . LYS A 1 107 ? 15.514 2.938 -5.552 1.00 94.00 107 LYS A CA 1
ATOM 811 C C . LYS A 1 107 ? 14.646 4.080 -6.073 1.00 94.00 107 LYS A C 1
ATOM 813 O O . LYS A 1 107 ? 14.901 5.235 -5.754 1.00 94.00 107 LYS A O 1
ATOM 818 N N . ILE A 1 108 ? 13.618 3.742 -6.838 1.00 94.38 108 ILE A N 1
ATOM 819 C CA . ILE A 1 108 ? 12.622 4.683 -7.355 1.00 94.38 108 ILE A CA 1
ATOM 820 C C . ILE A 1 108 ? 11.273 4.254 -6.789 1.00 94.38 108 ILE A C 1
ATOM 822 O O . ILE A 1 108 ? 10.936 3.074 -6.870 1.00 94.38 108 ILE A O 1
ATOM 826 N N . THR A 1 109 ? 10.511 5.186 -6.226 1.00 94.50 109 THR A N 1
ATOM 827 C CA . THR A 1 109 ? 9.133 4.941 -5.785 1.00 94.50 109 THR A CA 1
ATOM 828 C C . THR A 1 109 ? 8.211 5.854 -6.574 1.00 94.50 109 THR A C 1
ATOM 830 O O . THR A 1 109 ? 8.405 7.065 -6.555 1.00 94.50 109 THR A O 1
ATOM 833 N N . ILE A 1 110 ? 7.213 5.276 -7.234 1.00 94.88 110 ILE A N 1
ATOM 834 C CA . ILE A 1 110 ? 6.163 6.010 -7.947 1.00 94.88 110 ILE A CA 1
ATOM 835 C C . ILE A 1 110 ? 4.790 5.625 -7.403 1.00 94.88 110 ILE A C 1
ATOM 837 O O . ILE A 1 110 ? 4.611 4.526 -6.869 1.00 94.88 110 ILE A O 1
ATOM 841 N N . LEU A 1 111 ? 3.826 6.529 -7.554 1.00 95.06 111 LEU A N 1
ATOM 842 C CA . LEU A 1 111 ? 2.420 6.291 -7.245 1.00 95.06 111 LEU A CA 1
ATOM 843 C C . LEU A 1 111 ? 1.632 6.311 -8.548 1.00 95.06 111 LEU A C 1
ATOM 845 O O . LEU A 1 111 ? 1.729 7.264 -9.315 1.00 95.06 111 LEU A O 1
ATOM 849 N N . LEU A 1 112 ? 0.862 5.264 -8.797 1.00 95.81 112 LEU A N 1
ATOM 850 C CA . LEU A 1 112 ? 0.039 5.109 -9.987 1.00 95.81 112 LEU A CA 1
ATOM 851 C C . LEU A 1 112 ? -1.428 4.964 -9.568 1.00 95.81 112 LEU A C 1
ATOM 853 O O . LEU A 1 112 ? -1.722 4.306 -8.572 1.00 95.81 112 LEU A O 1
ATOM 857 N N . ASP A 1 113 ? -2.354 5.559 -10.311 1.00 94.81 113 ASP A N 1
ATOM 858 C CA . ASP A 1 113 ? -3.776 5.237 -10.183 1.00 94.81 113 ASP A CA 1
ATOM 859 C C . ASP A 1 113 ? -4.073 3.831 -10.747 1.00 94.81 113 ASP A C 1
ATOM 861 O O . ASP A 1 113 ? -3.198 3.157 -11.300 1.00 94.81 113 ASP A O 1
ATOM 865 N N . ALA A 1 114 ? -5.323 3.378 -10.635 1.00 93.44 114 ALA A N 1
ATOM 866 C CA . ALA A 1 114 ? -5.745 2.077 -11.156 1.00 93.44 114 ALA A CA 1
ATOM 867 C C . ALA A 1 114 ? -5.589 1.917 -12.686 1.00 93.44 114 ALA A C 1
ATOM 869 O O . ALA A 1 114 ? -5.549 0.792 -13.180 1.00 93.44 114 ALA A O 1
ATOM 870 N N . ASN A 1 115 ? -5.465 3.020 -13.430 1.00 93.75 115 ASN A N 1
ATOM 871 C CA . ASN A 1 115 ? -5.268 3.033 -14.879 1.00 93.75 115 ASN A CA 1
ATOM 872 C C . ASN A 1 115 ? -3.781 3.106 -15.274 1.00 93.75 115 ASN A C 1
ATOM 874 O O . ASN A 1 115 ? -3.462 3.079 -16.461 1.00 93.75 115 ASN A O 1
ATOM 878 N N . GLY A 1 116 ? -2.864 3.197 -14.304 1.00 94.88 116 GLY A N 1
ATOM 879 C CA . GLY A 1 116 ? -1.429 3.347 -14.548 1.00 94.88 116 GLY A CA 1
ATOM 880 C C . GLY A 1 116 ? -0.979 4.793 -14.776 1.00 94.88 116 GLY A C 1
ATOM 881 O O . GLY A 1 116 ? 0.173 5.016 -15.150 1.00 94.88 116 GLY A O 1
ATOM 882 N N . ASN A 1 117 ? -1.833 5.790 -14.537 1.00 94.62 117 ASN A N 1
ATOM 883 C CA . ASN A 1 117 ? -1.401 7.183 -14.577 1.00 94.62 117 ASN A CA 1
ATOM 884 C C . ASN A 1 117 ? -0.641 7.515 -13.304 1.00 94.62 117 ASN A C 1
ATOM 886 O O . ASN A 1 117 ? -1.094 7.222 -12.201 1.00 94.62 117 ASN A O 1
ATOM 890 N N . GLU A 1 118 ? 0.502 8.175 -13.446 1.00 93.69 118 GLU A N 1
ATOM 891 C CA . GLU A 1 118 ? 1.250 8.616 -12.277 1.00 93.69 118 GLU A CA 1
ATOM 892 C C . GLU A 1 118 ? 0.551 9.780 -11.590 1.00 93.69 118 GLU A C 1
ATOM 894 O O . GLU A 1 118 ? 0.182 10.774 -12.222 1.00 93.69 118 GLU A O 1
ATOM 899 N N . ILE A 1 119 ? 0.400 9.645 -10.279 1.00 92.56 119 ILE A N 1
ATOM 900 C CA . ILE A 1 119 ? -0.119 10.685 -9.410 1.00 92.56 119 ILE A CA 1
ATOM 901 C C . ILE A 1 119 ? 0.975 11.147 -8.460 1.00 92.56 119 ILE A C 1
ATOM 903 O O . ILE A 1 119 ? 1.840 10.389 -8.027 1.00 92.56 119 ILE A O 1
ATOM 907 N N . THR A 1 120 ? 0.924 12.419 -8.115 1.00 88.62 120 THR A N 1
ATOM 908 C CA . THR A 1 120 ? 1.756 12.998 -7.070 1.00 88.62 120 THR A CA 1
ATOM 909 C C . THR A 1 120 ? 1.031 12.912 -5.729 1.00 88.62 120 THR A C 1
ATOM 911 O O . THR A 1 120 ? -0.187 12.726 -5.669 1.00 88.62 120 THR A O 1
ATOM 914 N N . ARG A 1 121 ? 1.770 13.061 -4.625 1.00 81.62 121 ARG A N 1
ATOM 915 C CA . ARG A 1 121 ? 1.196 12.970 -3.272 1.00 81.62 121 ARG A CA 1
ATOM 916 C C . ARG A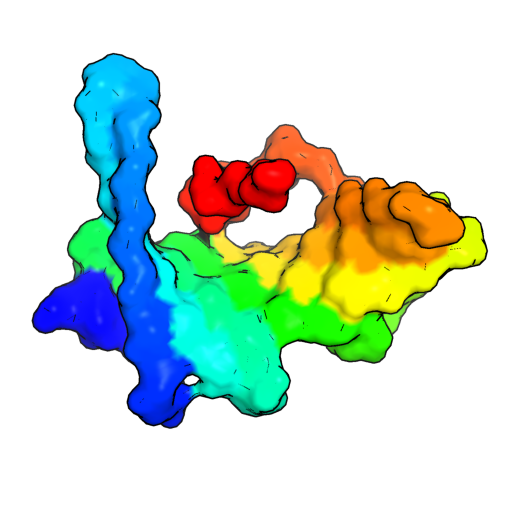 1 121 ? 0.106 14.019 -3.017 1.00 81.62 121 ARG A C 1
ATOM 918 O O . ARG A 1 121 ? -0.832 13.752 -2.278 1.00 81.62 121 ARG A O 1
ATOM 925 N N . ASP A 1 122 ? 0.192 15.192 -3.640 1.00 81.75 122 ASP A N 1
ATOM 926 C CA . ASP A 1 122 ? -0.838 16.237 -3.568 1.00 81.75 122 ASP A CA 1
ATOM 927 C C . ASP A 1 122 ? -2.158 15.823 -4.235 1.00 81.75 122 ASP A C 1
ATOM 929 O O . ASP A 1 122 ? -3.219 16.183 -3.725 1.00 81.75 122 ASP A O 1
ATOM 933 N N . LYS A 1 123 ? -2.097 15.005 -5.296 1.00 81.44 123 LYS A N 1
ATOM 934 C CA . LYS A 1 123 ? -3.265 14.469 -6.015 1.00 81.44 123 LYS A CA 1
ATOM 935 C C . LYS A 1 123 ? -3.893 13.247 -5.351 1.00 81.44 123 LYS A C 1
ATOM 937 O O . LYS A 1 123 ? -4.961 12.808 -5.774 1.00 81.44 123 LYS A O 1
ATOM 942 N N . MET A 1 124 ? -3.252 12.686 -4.327 1.00 83.94 124 MET A N 1
ATOM 943 C CA . MET A 1 124 ? -3.880 11.664 -3.497 1.00 83.94 124 MET A CA 1
ATOM 944 C C . MET A 1 124 ? -5.064 12.277 -2.753 1.00 83.94 124 MET A C 1
ATOM 946 O O . MET A 1 124 ? -4.995 13.415 -2.283 1.00 83.94 124 MET A O 1
ATOM 950 N N . THR A 1 125 ? -6.142 11.514 -2.609 1.00 84.00 125 THR A N 1
ATOM 951 C CA . THR A 1 125 ? -7.262 11.944 -1.772 1.00 84.00 125 THR A CA 1
ATOM 952 C C . THR A 1 125 ? -6.852 11.984 -0.306 1.00 84.00 125 THR A C 1
ATOM 954 O O . THR A 1 125 ? -5.911 11.307 0.119 1.00 84.00 125 THR A O 1
ATOM 957 N N . GLU A 1 126 ? -7.580 12.766 0.487 1.00 83.75 126 GLU A N 1
ATOM 958 C CA . GLU A 1 126 ? -7.326 12.875 1.925 1.00 83.75 126 GLU A CA 1
ATOM 959 C C . GLU A 1 126 ? -7.416 11.507 2.618 1.00 83.75 126 GLU A C 1
ATOM 961 O O . GLU A 1 126 ? -6.603 11.206 3.484 1.00 83.75 126 GLU A O 1
ATOM 966 N N . GLU A 1 127 ? -8.298 10.616 2.155 1.00 84.25 127 GLU A N 1
ATOM 967 C CA . GLU A 1 127 ? -8.408 9.247 2.675 1.00 84.25 127 GLU A CA 1
ATOM 968 C C . GLU A 1 127 ? -7.123 8.427 2.493 1.00 84.25 127 GLU A C 1
ATOM 970 O O . GLU A 1 127 ? -6.762 7.634 3.365 1.00 84.25 127 GLU A O 1
ATOM 975 N N . HIS A 1 128 ? -6.403 8.622 1.385 1.00 82.25 128 HIS A N 1
ATOM 976 C CA . HIS A 1 128 ? -5.110 7.973 1.194 1.00 82.25 128 HIS A CA 1
ATOM 977 C C . HIS A 1 128 ? -4.037 8.570 2.102 1.00 82.25 128 HIS A C 1
ATOM 979 O O . HIS A 1 128 ? -3.268 7.828 2.711 1.00 82.25 128 HIS A O 1
ATOM 985 N N . LYS A 1 129 ? -3.988 9.903 2.212 1.00 79.56 129 LYS A N 1
ATOM 986 C CA . LYS A 1 129 ? -3.009 10.604 3.057 1.00 79.56 129 LYS A CA 1
ATOM 987 C C . LYS A 1 129 ? -3.184 10.215 4.525 1.00 79.56 129 LYS A C 1
ATOM 989 O O . LYS A 1 129 ? -2.211 9.836 5.174 1.00 79.56 129 LYS A O 1
ATOM 994 N N . GLU A 1 130 ? -4.426 10.186 5.004 1.00 73.38 130 GLU A N 1
ATOM 995 C CA . GLU A 1 130 ? -4.780 9.742 6.354 1.00 73.38 130 GLU A CA 1
ATOM 996 C C . GLU A 1 130 ? -4.317 8.305 6.649 1.00 73.38 130 GLU A C 1
ATOM 998 O O . GLU A 1 130 ? -3.985 7.992 7.793 1.00 73.38 130 GLU A O 1
ATOM 1003 N N . GLY A 1 131 ? -4.302 7.426 5.643 1.00 65.69 131 GLY A N 1
ATOM 1004 C CA . GLY A 1 131 ? -3.848 6.041 5.772 1.00 65.69 131 GLY A CA 1
ATOM 1005 C C . GLY A 1 131 ? -2.328 5.849 5.687 1.00 65.69 131 GLY A C 1
ATOM 1006 O O . GLY A 1 131 ? -1.829 4.826 6.152 1.00 65.69 131 GLY A O 1
ATOM 1007 N N . GLU A 1 132 ? -1.590 6.792 5.096 1.00 63.72 132 GLU A N 1
ATOM 1008 C CA . GLU A 1 132 ? -0.148 6.672 4.826 1.00 63.72 132 GLU A CA 1
ATOM 1009 C C . GLU A 1 132 ? 0.768 7.357 5.849 1.00 63.72 132 GLU A C 1
ATOM 1011 O O . GLU A 1 132 ? 1.963 7.070 5.866 1.00 63.72 132 GLU A O 1
ATOM 1016 N N . GLU A 1 133 ? 0.253 8.277 6.663 1.00 53.38 133 GLU A N 1
ATOM 1017 C CA . GLU A 1 133 ? 1.044 9.269 7.413 1.00 53.38 133 GLU A CA 1
ATOM 1018 C C . GLU A 1 133 ? 2.080 8.752 8.437 1.00 53.38 133 GLU A C 1
ATOM 1020 O O . GLU A 1 133 ? 2.766 9.569 9.041 1.00 53.38 133 GLU A O 1
ATOM 1025 N N . GLU A 1 134 ? 2.276 7.444 8.615 1.00 49.25 134 GLU A N 1
ATOM 1026 C CA . GLU A 1 134 ? 3.208 6.885 9.613 1.00 49.25 134 GLU A CA 1
ATOM 1027 C C . GLU A 1 134 ? 4.033 5.682 9.121 1.00 49.25 134 GLU A C 1
ATOM 1029 O O . GLU A 1 134 ? 4.435 4.823 9.899 1.00 49.25 134 GLU A O 1
ATOM 1034 N N . GLU A 1 135 ? 4.356 5.609 7.830 1.00 45.34 135 GLU A N 1
ATOM 1035 C CA . GLU A 1 135 ? 5.562 4.878 7.409 1.00 45.34 135 GLU A CA 1
ATOM 1036 C C . GLU A 1 135 ? 6.641 5.902 7.074 1.00 45.34 135 GLU A C 1
ATOM 1038 O O . GLU A 1 135 ? 6.938 6.166 5.911 1.00 45.34 135 GLU A O 1
ATOM 1043 N N . GLY A 1 136 ? 7.212 6.517 8.116 1.00 38.16 136 GLY A N 1
ATOM 1044 C CA . GLY A 1 136 ? 8.547 7.083 7.983 1.00 38.16 136 GLY A CA 1
ATOM 1045 C C . GLY A 1 136 ? 9.443 5.961 7.473 1.00 38.16 136 GLY A C 1
ATOM 1046 O O . GLY A 1 136 ? 9.541 4.922 8.129 1.00 38.16 136 GLY A O 1
ATOM 1047 N N . ASP A 1 137 ? 10.007 6.133 6.276 1.00 36.84 137 ASP A N 1
ATOM 1048 C CA . ASP A 1 137 ? 11.082 5.284 5.775 1.00 36.84 137 ASP A CA 1
ATOM 1049 C C . ASP A 1 137 ? 12.148 5.258 6.875 1.00 36.84 137 ASP A C 1
ATOM 1051 O O . ASP A 1 137 ? 12.875 6.230 7.081 1.00 36.84 137 ASP A O 1
ATOM 1055 N N . GLY A 1 138 ? 12.158 4.173 7.653 1.00 32.88 138 GLY A N 1
ATOM 1056 C CA . GLY A 1 138 ? 13.215 3.880 8.600 1.00 32.88 138 GLY A CA 1
ATOM 1057 C C . GLY A 1 138 ? 14.489 3.754 7.787 1.00 32.88 138 GLY A C 1
ATOM 1058 O O . GLY A 1 138 ? 14.680 2.752 7.095 1.00 32.88 138 GLY A O 1
ATOM 1059 N N . ASN A 1 139 ? 15.274 4.826 7.801 1.00 26.38 139 ASN A N 1
ATOM 1060 C CA . ASN A 1 139 ? 16.633 4.847 7.295 1.00 26.38 139 ASN A CA 1
ATOM 1061 C C . ASN A 1 139 ? 17.527 3.984 8.184 1.00 26.38 139 ASN A C 1
ATOM 1063 O O . ASN A 1 139 ? 17.416 4.125 9.423 1.00 26.38 139 ASN A O 1
#